Protein AF-0000000078824709 (afdb_homodimer)

Secondary structure (DSSP, 8-state):
--EEEEEEEEEEEEEEEEEE-TTSPEEEEEEEEEEE-TT--HHHHHHHHHHHHHHHTS-EEEEEEEEEEEEEE-/--EEEEEEEEEEEEEEEEEE-TTSPEEEEEEEEEEE-TT--HHHHHHHHHHHHHHHTS-EEEEEEEEEEEEEE-

Radius of gyration: 18.9 Å; Cα contacts (8 Å, |Δi|>4): 305; chains: 2; bounding box: 30×56×51 Å

Foldseek 3Di:
DDKDKDWDWKKKKWKWFDAADPVRHTDIDIDMGIRPDPPDDPVNQVVVVVVVCVVVVTDTDDMDMDIDIDIDDD/DDKDKDWDWKKKKWKWFDAADPVRHTDIDIDMGIRDDPPDDPVNQVVVVVVVCVVVVTDTDDMDMDIDIDIDDD

Structure (mmCIF, N/CA/C/O backbone):
data_AF-0000000078824709-model_v1
#
loop_
_entity.id
_entity.type
_entity.pdbx_description
1 polymer 'DUF1659 domain-containing protein'
#
loop_
_atom_site.group_PDB
_atom_site.id
_atom_site.type_symbol
_atom_site.label_atom_id
_atom_site.label_alt_id
_atom_site.label_comp_id
_atom_site.label_asym_id
_atom_site.label_entity_id
_atom_site.label_seq_id
_atom_site.pdbx_PDB_ins_code
_atom_site.Cartn_x
_atom_site.Cartn_y
_atom_site.Cartn_z
_atom_site.occupancy
_atom_site.B_iso_or_equiv
_atom_site.auth_seq_id
_atom_site.auth_comp_id
_atom_site.auth_asym_id
_atom_site.auth_atom_id
_atom_site.pdbx_PDB_model_num
ATOM 1 N N . MET A 1 1 ? -8.266 25.5 -2.926 1 68.31 1 MET A N 1
ATOM 2 C CA . MET A 1 1 ? -7.469 25 -4.039 1 68.31 1 MET A CA 1
ATOM 3 C C . MET A 1 1 ? -7.668 23.5 -4.207 1 68.31 1 MET A C 1
ATOM 5 O O . MET A 1 1 ? -8.188 22.828 -3.307 1 68.31 1 MET A O 1
ATOM 9 N N . ALA A 1 2 ? -7.379 22.969 -5.492 1 88.12 2 ALA A N 1
ATOM 10 C CA . ALA A 1 2 ? -7.727 21.578 -5.797 1 88.12 2 ALA A CA 1
ATOM 11 C C . ALA A 1 2 ? -6.707 20.609 -5.203 1 88.12 2 ALA A C 1
ATOM 13 O O . ALA A 1 2 ? -5.516 20.922 -5.145 1 88.12 2 ALA A O 1
ATOM 14 N N . ALA A 1 3 ? -7.223 19.641 -4.594 1 93.88 3 ALA A N 1
ATOM 15 C CA . ALA A 1 3 ? -6.344 18.625 -4.027 1 93.88 3 ALA A CA 1
ATOM 16 C C . ALA A 1 3 ? -5.68 17.797 -5.125 1 93.88 3 ALA A C 1
ATOM 18 O O . ALA A 1 3 ? -6.301 17.5 -6.152 1 93.88 3 ALA A O 1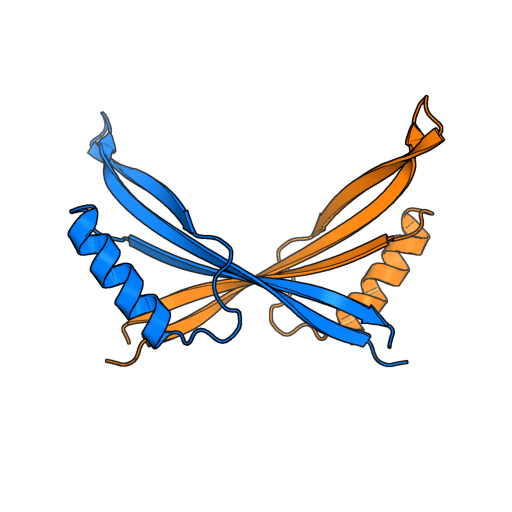
ATOM 19 N N . ASN A 1 4 ? -4.34 17.547 -4.961 1 94.06 4 ASN A N 1
ATOM 20 C CA . ASN A 1 4 ? -3.584 16.719 -5.891 1 94.06 4 ASN A CA 1
ATOM 21 C C . ASN A 1 4 ? -2.842 15.602 -5.164 1 94.06 4 ASN A C 1
ATOM 23 O O . ASN A 1 4 ? -2.492 15.742 -3.99 1 94.06 4 ASN A O 1
ATOM 27 N N . ALA A 1 5 ? -2.762 14.57 -5.93 1 94.56 5 ALA A N 1
ATOM 28 C CA . ALA A 1 5 ? -1.961 13.461 -5.426 1 94.56 5 ALA A CA 1
ATOM 29 C C . ALA A 1 5 ? -0.621 13.375 -6.152 1 94.56 5 ALA A C 1
ATOM 31 O O . ALA A 1 5 ? -0.558 13.531 -7.371 1 94.56 5 ALA A O 1
ATOM 32 N N . SER A 1 6 ? 0.445 13.156 -5.34 1 95.38 6 SER A N 1
ATOM 33 C CA . SER A 1 6 ? 1.775 12.945 -5.898 1 95.38 6 SER A CA 1
ATOM 34 C C . SER A 1 6 ? 2.326 11.578 -5.496 1 95.38 6 SER A C 1
ATOM 36 O O . SER A 1 6 ? 2.352 11.234 -4.312 1 95.38 6 SER A O 1
ATOM 38 N N . LEU A 1 7 ? 2.703 10.836 -6.57 1 93.62 7 LEU A N 1
ATOM 39 C CA . LEU A 1 7 ? 3.238 9.5 -6.297 1 93.62 7 LEU A CA 1
ATOM 40 C C . LEU A 1 7 ? 4.48 9.586 -5.414 1 93.62 7 LEU A C 1
ATOM 42 O O . LEU A 1 7 ? 5.379 10.391 -5.676 1 93.62 7 LEU A O 1
ATOM 46 N N . LEU A 1 8 ? 4.41 8.805 -4.359 1 93.5 8 LEU A N 1
ATOM 47 C CA . LEU A 1 8 ? 5.508 8.781 -3.398 1 93.5 8 LEU A CA 1
ATOM 48 C C . LEU A 1 8 ? 6.406 7.566 -3.625 1 93.5 8 LEU A C 1
ATOM 50 O O . LEU A 1 8 ? 7.621 7.707 -3.773 1 93.5 8 LEU A O 1
ATOM 54 N N . GLU A 1 9 ? 5.855 6.398 -3.588 1 95.94 9 GLU A N 1
ATOM 55 C CA . GLU A 1 9 ? 6.633 5.176 -3.76 1 95.94 9 GLU A CA 1
ATOM 56 C C . GLU A 1 9 ? 5.77 4.047 -4.312 1 95.94 9 GLU A C 1
ATOM 58 O O . GLU A 1 9 ? 4.539 4.098 -4.223 1 95.94 9 GLU A O 1
ATOM 63 N N . THR A 1 10 ? 6.445 3.102 -4.941 1 96.94 10 THR A N 1
ATOM 64 C CA . THR A 1 10 ? 5.855 1.866 -5.445 1 96.94 10 THR A CA 1
ATOM 65 C C . THR A 1 10 ? 6.59 0.65 -4.887 1 96.94 10 THR A C 1
ATOM 67 O O . THR A 1 10 ? 7.816 0.653 -4.785 1 96.94 10 THR A O 1
ATOM 70 N N . SER A 1 11 ? 5.848 -0.317 -4.457 1 98.12 11 SER A N 1
ATOM 71 C CA . SER A 1 11 ? 6.414 -1.604 -4.066 1 98.12 11 SER A CA 1
ATOM 72 C C . SER A 1 11 ? 5.676 -2.76 -4.734 1 98.12 11 SER A C 1
ATOM 74 O O . SER A 1 11 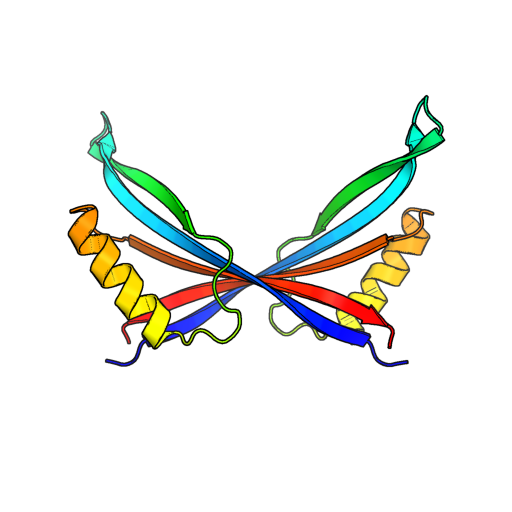? 4.559 -2.586 -5.223 1 98.12 11 SER A O 1
ATOM 76 N N . ILE A 1 12 ? 6.395 -3.953 -4.812 1 97.75 12 ILE A N 1
ATOM 77 C CA . ILE A 1 12 ? 5.812 -5.18 -5.348 1 97.75 12 ILE A CA 1
ATOM 78 C C . ILE A 1 12 ? 5.785 -6.254 -4.262 1 97.75 12 ILE A C 1
ATOM 80 O O . ILE A 1 12 ? 6.777 -6.461 -3.561 1 97.75 12 ILE A O 1
ATOM 84 N N . VAL A 1 13 ? 4.625 -6.844 -4.105 1 98.19 13 VAL A N 1
ATOM 85 C CA . VAL A 1 13 ? 4.492 -7.969 -3.188 1 98.19 13 VAL A CA 1
ATOM 86 C C . VAL A 1 13 ? 4.262 -9.258 -3.98 1 98.19 13 VAL A C 1
ATOM 88 O O . VAL A 1 13 ? 3.279 -9.375 -4.715 1 98.19 13 VAL A O 1
ATOM 91 N N . LEU A 1 14 ? 5.18 -10.227 -3.781 1 97.88 14 LEU A N 1
ATOM 92 C CA . LEU A 1 14 ? 5.07 -11.531 -4.418 1 97.88 14 LEU A CA 1
ATOM 93 C C . LEU A 1 14 ? 4.574 -12.578 -3.428 1 97.88 14 LEU A C 1
ATOM 95 O O . LEU A 1 14 ? 5.086 -12.672 -2.311 1 97.88 14 LEU A O 1
ATOM 99 N N . SER A 1 15 ? 3.615 -13.25 -3.803 1 98.25 15 SER A N 1
ATOM 100 C CA . SER A 1 15 ? 3.176 -14.43 -3.064 1 98.25 15 SER A CA 1
ATOM 101 C C . SER A 1 15 ? 3.504 -15.711 -3.822 1 98.25 15 SER A C 1
ATOM 103 O O . SER A 1 15 ? 3.176 -15.844 -5.004 1 98.25 15 SER A O 1
ATOM 105 N N . TYR A 1 16 ? 4.172 -16.625 -3.068 1 97.25 16 TYR A N 1
ATOM 106 C CA . TYR A 1 16 ? 4.559 -17.875 -3.734 1 97.25 16 TYR A CA 1
ATOM 107 C C . TYR A 1 16 ? 4.391 -19.062 -2.801 1 97.25 16 TYR A C 1
ATOM 109 O O . TYR A 1 16 ? 4.41 -18.906 -1.577 1 97.25 16 TYR A O 1
ATOM 117 N N . LYS A 1 17 ? 4.211 -20.219 -3.426 1 95.69 17 LYS A N 1
ATOM 118 C CA . LYS A 1 17 ? 4.059 -21.484 -2.689 1 95.69 17 LYS A CA 1
ATOM 119 C C . LYS A 1 17 ? 5.41 -22 -2.215 1 95.69 17 LYS A C 1
ATOM 121 O O . LYS A 1 17 ? 6.34 -22.156 -3.014 1 95.69 17 LYS A O 1
ATOM 126 N N . ASP A 1 18 ? 5.379 -22.125 -0.845 1 96 18 ASP A N 1
ATOM 127 C CA . ASP A 1 18 ? 6.598 -22.656 -0.246 1 96 18 ASP A CA 1
ATOM 128 C C . ASP A 1 18 ? 6.332 -23.984 0.455 1 96 18 ASP A C 1
ATOM 130 O O . ASP A 1 18 ? 6.562 -24.109 1.658 1 96 18 ASP A O 1
ATOM 134 N N . GLY A 1 19 ? 5.805 -25.031 -0.317 1 94.44 19 GLY A N 1
ATOM 135 C CA . GLY A 1 19 ? 5.57 -26.375 0.166 1 94.44 19 GLY A CA 1
ATOM 136 C C . GLY A 1 19 ? 4.176 -26.578 0.725 1 94.44 19 GLY A C 1
ATOM 137 O O . GLY A 1 19 ? 3.234 -25.891 0.325 1 94.44 19 GLY A O 1
ATOM 138 N N . LEU A 1 20 ? 3.98 -27.734 1.433 1 94.88 20 LEU A N 1
ATOM 139 C CA . LEU A 1 20 ? 2.717 -28.125 2.057 1 94.88 20 LEU A CA 1
ATOM 140 C C . LEU A 1 20 ? 2.859 -28.188 3.572 1 94.88 20 LEU A C 1
ATOM 142 O O . LEU A 1 20 ? 3.928 -28.547 4.082 1 94.88 20 LEU A O 1
ATOM 146 N N . ASP A 1 21 ? 1.777 -27.797 4.211 1 94.88 21 ASP A N 1
ATOM 147 C CA . ASP A 1 21 ? 1.815 -27.969 5.66 1 94.88 21 ASP A CA 1
ATOM 148 C C . ASP A 1 21 ? 1.444 -29.391 6.062 1 94.88 21 ASP A C 1
ATOM 150 O O . ASP A 1 21 ? 1.366 -30.281 5.211 1 94.88 21 ASP A O 1
ATOM 154 N N . SER A 1 22 ? 1.337 -29.625 7.355 1 96.06 22 SER A N 1
ATOM 155 C CA . SER A 1 22 ? 1.104 -30.953 7.883 1 96.06 22 SER A CA 1
ATOM 156 C C . SER A 1 22 ? -0.234 -31.516 7.41 1 96.06 22 SER A C 1
ATOM 158 O O . SER A 1 22 ? -0.438 -32.719 7.398 1 96.06 22 SER A O 1
ATOM 160 N N . GLU A 1 23 ? -1.139 -30.625 7.047 1 96.94 23 GLU A N 1
ATOM 161 C CA . GLU A 1 23 ? -2.469 -31.047 6.602 1 96.94 23 GLU A CA 1
ATOM 162 C C . GLU A 1 23 ? -2.537 -31.125 5.078 1 96.94 23 GLU A C 1
ATOM 164 O O . GLU A 1 23 ? -3.605 -31.375 4.516 1 96.94 23 GLU A O 1
ATOM 169 N N . GLY A 1 24 ? -1.472 -30.859 4.406 1 95.06 24 GLY A N 1
ATOM 170 C CA . GLY A 1 24 ? -1.437 -30.938 2.955 1 95.06 24 GLY A CA 1
ATOM 171 C C . GLY A 1 24 ? -1.877 -29.656 2.283 1 95.06 24 GLY A C 1
ATOM 172 O O . GLY A 1 24 ? -2.199 -29.641 1.094 1 95.06 24 GLY A O 1
ATOM 173 N N . LYS A 1 25 ? -1.886 -28.672 3.135 1 95.44 25 LYS A N 1
ATOM 174 C CA . LYS A 1 25 ? -2.283 -27.391 2.572 1 95.44 25 LYS A CA 1
ATOM 175 C C . LYS A 1 25 ? -1.063 -26.578 2.146 1 95.44 25 LYS A C 1
ATOM 177 O O . LYS A 1 25 ? 0.013 -26.703 2.732 1 95.44 25 LYS A O 1
ATOM 182 N N . ASP A 1 26 ? -1.223 -25.734 1.173 1 95.62 26 ASP A N 1
ATOM 183 C CA . ASP A 1 26 ? -0.129 -24.922 0.644 1 95.62 26 ASP A CA 1
ATOM 184 C C . ASP A 1 26 ? 0.347 -23.906 1.676 1 95.62 26 ASP A C 1
ATOM 186 O O . ASP A 1 26 ? -0.467 -23.25 2.326 1 95.62 26 ASP A O 1
ATOM 190 N N . ILE A 1 27 ? 1.648 -23.891 1.812 1 96.56 27 ILE A N 1
ATOM 191 C CA . ILE A 1 27 ? 2.264 -22.797 2.57 1 96.56 27 ILE A CA 1
ATOM 192 C C . ILE A 1 27 ? 2.605 -21.641 1.632 1 96.56 27 ILE A C 1
ATOM 194 O O . ILE A 1 27 ? 3.375 -21.812 0.683 1 96.56 27 ILE A O 1
ATOM 198 N N . ILE A 1 28 ? 1.979 -20.516 1.91 1 97.19 28 ILE A N 1
ATOM 199 C CA . ILE A 1 28 ? 2.23 -19.344 1.087 1 97.19 28 ILE A CA 1
ATOM 200 C C . ILE A 1 28 ? 3.186 -18.391 1.813 1 97.19 28 ILE A C 1
ATOM 202 O O . ILE A 1 28 ? 2.967 -18.062 2.979 1 97.19 28 ILE A O 1
ATOM 206 N N . LYS A 1 29 ? 4.289 -18.016 1.092 1 96.94 29 LYS A N 1
ATOM 207 C CA . LYS A 1 29 ? 5.215 -17 1.58 1 96.94 29 LYS A CA 1
ATOM 208 C C . LYS A 1 29 ? 5.102 -15.719 0.766 1 96.94 29 LYS A C 1
ATOM 210 O O . LYS A 1 29 ? 4.766 -15.758 -0.419 1 96.94 29 LYS A O 1
ATOM 215 N N . ARG A 1 30 ? 5.395 -14.633 1.418 1 97.88 30 ARG A N 1
ATOM 216 C CA . ARG A 1 30 ? 5.301 -13.328 0.77 1 97.88 30 ARG A CA 1
ATOM 217 C C . ARG A 1 30 ? 6.621 -12.57 0.87 1 97.88 30 ARG A C 1
ATOM 219 O O . ARG A 1 30 ? 7.273 -12.586 1.916 1 97.88 30 ARG A O 1
ATOM 226 N N . GLN A 1 31 ? 7.051 -12 -0.225 1 96.44 31 GLN A N 1
ATOM 227 C CA . GLN A 1 31 ? 8.219 -11.133 -0.28 1 96.44 31 GLN A CA 1
ATOM 228 C C . GLN A 1 31 ? 7.863 -9.766 -0.862 1 96.44 31 GLN A C 1
ATOM 230 O O . GLN A 1 31 ? 7.164 -9.68 -1.873 1 96.44 31 GLN A O 1
ATOM 235 N N . THR A 1 32 ? 8.398 -8.789 -0.215 1 97.5 32 THR A N 1
ATOM 236 C CA . THR A 1 32 ? 8.156 -7.422 -0.667 1 97.5 32 THR A CA 1
ATOM 237 C C . THR A 1 32 ? 9.422 -6.809 -1.255 1 97.5 32 THR A C 1
ATOM 239 O O . THR A 1 32 ? 10.5 -6.902 -0.656 1 97.5 32 THR A O 1
ATOM 242 N N . PHE A 1 33 ? 9.305 -6.234 -2.377 1 95.81 33 PHE A N 1
ATOM 243 C CA . PHE A 1 33 ? 10.336 -5.434 -3.033 1 95.81 33 PHE A CA 1
ATOM 244 C C . PHE A 1 33 ? 9.945 -3.959 -3.043 1 95.81 33 PHE A C 1
ATOM 246 O O . PHE A 1 33 ? 9.016 -3.559 -3.746 1 95.81 33 PHE A O 1
ATOM 253 N N . SER A 1 34 ? 10.656 -3.182 -2.402 1 96.5 34 SER A N 1
ATOM 254 C CA . SER A 1 34 ? 10.336 -1.766 -2.252 1 96.5 34 SER A CA 1
ATOM 255 C C . SER A 1 34 ? 11.172 -0.909 -3.203 1 96.5 34 SER A C 1
ATOM 257 O O . SER A 1 34 ? 11.953 -1.435 -3.998 1 96.5 34 SER A O 1
ATOM 259 N N . ASN A 1 35 ? 10.852 0.383 -3.266 1 94.25 35 ASN A N 1
ATOM 260 C CA . ASN A 1 35 ? 11.602 1.389 -4.016 1 94.25 35 ASN A CA 1
ATOM 261 C C . ASN A 1 35 ? 11.625 1.072 -5.508 1 94.25 35 ASN A C 1
ATOM 263 O O . ASN A 1 35 ? 12.641 1.27 -6.172 1 94.25 35 ASN A O 1
ATOM 267 N N . ILE A 1 36 ? 10.539 0.541 -5.93 1 95.19 36 ILE A N 1
ATOM 268 C CA . ILE A 1 36 ? 10.336 0.361 -7.363 1 95.19 36 ILE A CA 1
ATOM 269 C C . ILE A 1 36 ? 10.008 1.705 -8.008 1 95.19 36 ILE A C 1
ATOM 271 O O . ILE A 1 36 ? 9.312 2.531 -7.422 1 95.19 36 ILE A O 1
ATOM 275 N N . LYS A 1 37 ? 10.625 1.896 -9.25 1 93.56 37 LYS A N 1
ATOM 276 C CA . LYS A 1 37 ? 10.289 3.119 -9.977 1 93.56 37 LYS A CA 1
ATOM 277 C C . LYS A 1 37 ? 8.773 3.268 -10.125 1 93.56 37 LYS A C 1
ATOM 279 O O . LYS A 1 37 ? 8.094 2.336 -10.555 1 93.56 37 LYS A O 1
ATOM 284 N N . VAL A 1 38 ? 8.242 4.406 -9.859 1 93.06 38 VAL A N 1
ATOM 285 C CA . VAL A 1 38 ? 6.805 4.652 -9.867 1 93.06 38 VAL A CA 1
ATOM 286 C C . VAL A 1 38 ? 6.281 4.578 -11.305 1 93.06 38 VAL A C 1
ATOM 288 O O . VAL A 1 38 ? 5.082 4.402 -11.523 1 93.06 38 VAL A O 1
ATOM 291 N N . THR A 1 39 ? 7.125 4.645 -12.383 1 93.69 39 THR A N 1
ATOM 292 C CA . THR A 1 39 ? 6.727 4.641 -13.789 1 93.69 39 THR A CA 1
ATOM 293 C C . THR A 1 39 ? 6.84 3.236 -14.375 1 93.69 39 THR A C 1
ATOM 295 O O . THR A 1 39 ? 6.605 3.035 -15.57 1 93.69 39 THR A O 1
ATOM 298 N N . ALA A 1 40 ? 7.234 2.301 -13.547 1 95.06 40 ALA A N 1
ATOM 299 C CA . ALA A 1 40 ? 7.371 0.937 -14.047 1 95.06 40 ALA A CA 1
ATOM 300 C C . ALA A 1 40 ? 6.062 0.443 -14.664 1 95.06 40 ALA A C 1
ATOM 302 O O . ALA A 1 40 ? 5 0.566 -14.047 1 95.06 40 ALA A O 1
ATOM 303 N N . SER A 1 41 ? 6.145 -0.155 -15.844 1 95.25 41 SER A N 1
ATOM 304 C CA . SER A 1 41 ? 4.957 -0.699 -16.484 1 95.25 41 SER A CA 1
ATOM 305 C C . SER A 1 41 ? 4.594 -2.066 -15.922 1 95.25 41 SER A C 1
ATOM 307 O O . SER A 1 41 ? 5.438 -2.74 -15.32 1 95.25 41 SER A O 1
ATOM 309 N N . SER A 1 42 ? 3.359 -2.465 -16.172 1 96.31 42 SER A N 1
ATOM 310 C CA . SER A 1 42 ? 2.926 -3.801 -15.773 1 96.31 42 SER A CA 1
ATOM 311 C C . SER A 1 42 ? 3.766 -4.879 -16.453 1 96.31 42 SER A C 1
ATOM 313 O O . SER A 1 42 ? 4.07 -5.906 -15.836 1 96.31 42 SER A O 1
ATOM 315 N N . GLN A 1 43 ? 4.113 -4.629 -17.688 1 96.69 43 GLN A N 1
ATOM 316 C CA . GLN A 1 43 ? 4.922 -5.602 -18.422 1 96.69 43 GLN A CA 1
ATOM 317 C C . GLN A 1 43 ? 6.309 -5.742 -17.797 1 96.69 43 GLN A C 1
ATOM 319 O O . GLN A 1 43 ? 6.812 -6.855 -17.641 1 96.69 43 GLN A O 1
ATOM 324 N N . ASP A 1 44 ? 6.891 -4.574 -17.422 1 96 44 ASP A N 1
ATOM 325 C CA . ASP A 1 44 ? 8.195 -4.605 -16.766 1 96 44 ASP A CA 1
ATOM 326 C C . ASP A 1 44 ? 8.133 -5.41 -15.477 1 96 44 ASP A C 1
ATOM 328 O O . ASP A 1 44 ? 9.008 -6.242 -15.219 1 96 44 ASP A O 1
ATOM 332 N N . ILE A 1 45 ? 7.125 -5.238 -14.742 1 96.94 45 ILE A N 1
ATOM 333 C CA . ILE A 1 45 ? 6.949 -5.906 -13.461 1 96.94 45 ILE A CA 1
ATOM 334 C C . ILE A 1 45 ? 6.781 -7.406 -13.672 1 96.94 45 ILE A C 1
ATOM 336 O O . ILE A 1 45 ? 7.43 -8.211 -13.008 1 96.94 45 ILE A O 1
ATOM 340 N N . TYR A 1 46 ? 6.027 -7.711 -14.57 1 96.44 46 TYR A N 1
ATOM 341 C CA . TYR A 1 46 ? 5.785 -9.117 -14.859 1 96.44 46 TYR A CA 1
ATOM 342 C C . TYR A 1 46 ? 7.066 -9.82 -15.289 1 96.44 46 TYR A C 1
ATOM 344 O O . TYR A 1 46 ? 7.367 -10.922 -14.828 1 96.44 46 TYR A O 1
ATOM 352 N N . ASP A 1 47 ? 7.777 -9.172 -16.156 1 96.06 47 ASP A N 1
ATOM 353 C CA . ASP A 1 47 ? 9.016 -9.75 -16.656 1 96.06 47 ASP A CA 1
ATOM 354 C C . ASP A 1 47 ? 10.023 -9.977 -15.531 1 96.06 47 ASP A C 1
ATOM 356 O O . ASP A 1 47 ? 10.641 -11.039 -15.445 1 96.06 47 ASP A O 1
ATOM 360 N N . VAL A 1 48 ? 10.156 -9.062 -14.664 1 96.19 48 VAL A N 1
ATOM 361 C CA . VAL A 1 48 ? 11.109 -9.156 -13.562 1 96.19 48 VAL A CA 1
ATOM 362 C C . VAL A 1 48 ? 10.664 -10.25 -12.594 1 96.19 48 VAL A C 1
ATOM 364 O O . VAL A 1 48 ? 11.492 -11.031 -12.117 1 96.19 48 VAL A O 1
ATOM 367 N N . THR A 1 49 ? 9.344 -10.305 -12.32 1 96.56 49 THR A N 1
ATOM 368 C CA . THR A 1 49 ? 8.859 -11.312 -11.375 1 96.56 49 THR A CA 1
ATOM 369 C C . THR A 1 49 ? 9 -12.711 -11.969 1 96.56 49 THR A C 1
ATOM 371 O O . THR A 1 49 ? 9.203 -13.68 -11.234 1 96.56 49 THR A O 1
ATOM 374 N N . GLY A 1 50 ? 8.977 -12.789 -13.273 1 95.38 50 GLY A N 1
ATOM 375 C CA . GLY A 1 50 ? 9.273 -14.055 -13.922 1 95.38 50 GLY A CA 1
ATOM 376 C C . GLY A 1 50 ? 10.688 -14.531 -13.672 1 95.38 50 GLY A C 1
ATOM 377 O O . GLY A 1 50 ? 10.914 -15.719 -13.414 1 95.38 50 GLY A O 1
ATOM 378 N N . GLU A 1 51 ? 11.656 -13.555 -13.797 1 96.06 51 GLU A N 1
ATOM 379 C CA . GLU A 1 51 ? 13.047 -13.891 -13.492 1 96.06 51 GLU A CA 1
ATO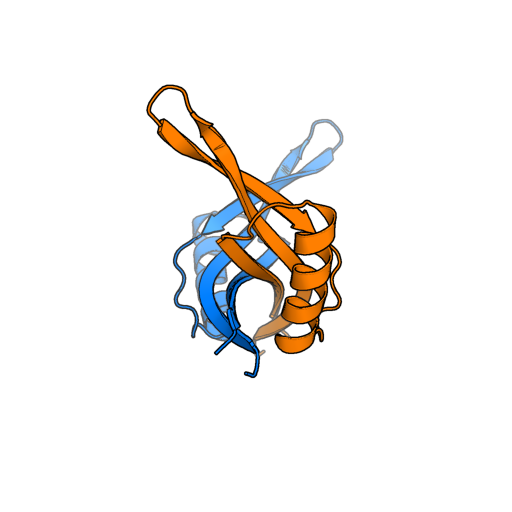M 380 C C . GLU A 1 51 ? 13.211 -14.297 -12.031 1 96.06 51 GLU A C 1
ATOM 382 O O . GLU A 1 51 ? 13.961 -15.219 -11.719 1 96.06 51 GLU A O 1
ATOM 387 N N . ILE A 1 52 ? 12.469 -13.656 -11.156 1 96.06 52 ILE A N 1
ATOM 388 C CA . ILE A 1 52 ? 12.508 -13.977 -9.734 1 96.06 52 ILE A CA 1
ATOM 389 C C . ILE A 1 52 ? 11.969 -15.383 -9.508 1 96.06 52 ILE A C 1
ATOM 391 O O . ILE A 1 52 ? 12.508 -16.141 -8.703 1 96.06 52 ILE A O 1
ATOM 395 N N . GLU A 1 53 ? 10.938 -15.656 -10.195 1 95.38 53 GLU A N 1
ATOM 396 C CA . GLU A 1 53 ? 10.359 -17 -10.109 1 95.38 53 GLU A CA 1
ATOM 397 C C . GLU A 1 53 ? 11.406 -18.062 -10.406 1 95.38 53 GLU A C 1
ATOM 399 O O . GLU A 1 53 ? 11.5 -19.062 -9.688 1 95.38 53 GLU A O 1
ATOM 404 N N . ILE A 1 54 ? 12.125 -17.891 -11.438 1 96.25 54 ILE A N 1
ATOM 405 C CA . ILE A 1 54 ? 13.172 -18.812 -11.844 1 96.25 54 ILE A CA 1
ATOM 406 C C . ILE A 1 54 ? 14.227 -18.922 -10.742 1 96.25 54 ILE A C 1
ATOM 408 O O . ILE A 1 54 ? 14.633 -20.031 -10.375 1 96.25 54 ILE A O 1
ATOM 412 N N . LEU A 1 55 ? 14.586 -17.797 -10.148 1 95.31 55 LEU A N 1
ATOM 413 C CA . LEU A 1 55 ? 15.609 -17.766 -9.109 1 95.31 55 LEU A CA 1
ATOM 414 C C . LEU A 1 55 ? 15.125 -18.469 -7.848 1 95.31 55 LEU A C 1
ATOM 416 O O . LEU A 1 55 ? 15.891 -19.172 -7.191 1 95.31 55 LEU A O 1
ATOM 420 N N . LEU A 1 56 ? 13.906 -18.281 -7.469 1 94.25 56 LEU A N 1
ATOM 421 C CA . LEU A 1 56 ? 13.336 -18.859 -6.258 1 94.25 56 LEU A CA 1
ATOM 422 C C . LEU A 1 56 ? 13.078 -20.344 -6.441 1 94.25 56 LEU A C 1
ATOM 424 O O . LEU A 1 56 ? 13.078 -21.109 -5.469 1 94.25 56 LEU A O 1
ATOM 428 N N . GLY A 1 57 ? 12.852 -20.734 -7.746 1 95.81 57 GLY A N 1
ATOM 429 C CA . GLY A 1 57 ? 12.453 -22.094 -8.016 1 95.81 57 GLY A CA 1
ATOM 430 C C . GLY A 1 57 ? 11.078 -22.438 -7.477 1 95.81 57 GLY A C 1
ATOM 431 O O . GLY A 1 57 ? 10.828 -23.578 -7.059 1 95.81 57 GLY A O 1
ATOM 432 N N . LYS A 1 58 ? 10.312 -21.5 -7.254 1 94.56 58 LYS A N 1
ATOM 433 C CA . LYS A 1 58 ? 8.953 -21.641 -6.723 1 94.56 58 LYS A CA 1
ATOM 434 C C . LYS A 1 58 ? 7.938 -20.953 -7.621 1 94.56 58 LYS A C 1
ATOM 436 O O . LYS A 1 58 ? 8.242 -19.922 -8.242 1 94.56 58 LYS A O 1
ATOM 441 N N . ALA A 1 59 ? 6.707 -21.484 -7.586 1 93.06 59 ALA A N 1
ATOM 442 C CA . ALA A 1 59 ? 5.645 -20.875 -8.391 1 93.06 59 ALA A CA 1
ATOM 443 C C . ALA A 1 59 ? 5.098 -19.625 -7.719 1 93.06 59 ALA A C 1
ATOM 445 O O . ALA A 1 59 ? 4.707 -19.656 -6.551 1 93.06 59 ALA A O 1
ATOM 446 N N . ILE A 1 60 ? 5.145 -18.594 -8.492 1 95.44 60 ILE A N 1
ATOM 447 C CA . ILE A 1 60 ? 4.523 -17.359 -8 1 95.44 60 ILE A CA 1
ATOM 448 C C . ILE A 1 60 ? 3.006 -17.453 -8.148 1 95.44 60 ILE A C 1
ATOM 450 O O . ILE A 1 60 ? 2.498 -17.766 -9.234 1 95.44 60 ILE A O 1
ATOM 454 N N . GLU A 1 61 ? 2.348 -17.25 -7.043 1 95.81 61 GLU A N 1
ATOM 455 C CA . GLU A 1 61 ? 0.892 -17.344 -7.012 1 95.81 61 GLU A CA 1
ATOM 456 C C . GLU A 1 61 ? 0.234 -16 -7.293 1 95.81 61 GLU A C 1
ATOM 458 O O . GLU A 1 61 ? -0.875 -15.945 -7.828 1 95.81 61 GLU A O 1
ATOM 463 N N . GLU A 1 62 ? 0.885 -14.977 -6.891 1 97.44 62 GLU A N 1
ATOM 464 C CA . GLU A 1 62 ? 0.274 -13.656 -7.012 1 97.44 62 GLU A CA 1
ATOM 465 C C . GLU A 1 62 ? 1.333 -12.562 -7.047 1 97.44 62 GLU A C 1
ATOM 467 O O . GLU A 1 62 ? 2.322 -12.625 -6.312 1 97.44 62 GLU A O 1
ATOM 472 N N . ILE A 1 63 ? 1.124 -11.602 -7.914 1 98.12 63 ILE A N 1
ATOM 473 C CA . ILE A 1 63 ? 1.907 -10.375 -7.973 1 98.12 63 ILE A CA 1
ATOM 474 C C . ILE A 1 63 ? 1.019 -9.18 -7.637 1 98.12 63 ILE A C 1
ATOM 476 O O . ILE A 1 63 ? 0.05 -8.898 -8.344 1 98.12 63 ILE A O 1
ATOM 480 N N . VAL A 1 64 ? 1.335 -8.391 -6.531 1 98.12 64 VAL A N 1
ATOM 481 C CA . VAL A 1 64 ? 0.576 -7.207 -6.125 1 98.12 64 VAL A CA 1
ATOM 482 C C . VAL A 1 64 ? 1.47 -5.973 -6.184 1 98.12 64 VAL A C 1
ATOM 484 O O . VAL A 1 64 ? 2.564 -5.961 -5.617 1 98.12 64 VAL A O 1
ATOM 487 N N . ARG A 1 65 ? 1.084 -5.016 -6.965 1 97.75 65 ARG A N 1
ATOM 488 C CA . ARG A 1 65 ? 1.702 -3.695 -6.98 1 97.75 65 ARG A CA 1
ATOM 489 C C . ARG A 1 65 ? 1.056 -2.773 -5.953 1 97.75 65 ARG A C 1
ATOM 491 O O . ARG A 1 65 ? -0.172 -2.693 -5.871 1 97.75 65 ARG A O 1
ATOM 498 N N . LYS A 1 66 ? 1.87 -2.145 -5.141 1 97.94 66 LYS A N 1
ATOM 499 C CA . LYS A 1 66 ? 1.416 -1.172 -4.148 1 97.94 66 LYS A CA 1
ATOM 500 C C . LYS A 1 66 ? 1.958 0.221 -4.457 1 97.94 66 LYS A C 1
ATOM 502 O O . LYS A 1 66 ? 3.172 0.435 -4.457 1 97.94 66 LYS A O 1
ATOM 507 N N . ASP A 1 67 ? 1.071 1.111 -4.738 1 97.75 67 ASP A N 1
ATOM 508 C CA . ASP A 1 67 ? 1.438 2.506 -4.965 1 97.75 67 ASP A CA 1
ATOM 509 C C . ASP A 1 67 ? 1.008 3.383 -3.791 1 97.75 67 ASP A C 1
ATOM 511 O O . ASP A 1 67 ? -0.13 3.291 -3.324 1 97.75 67 ASP A O 1
ATOM 515 N N . GLU A 1 68 ? 1.907 4.184 -3.334 1 97.5 68 GLU A N 1
ATOM 516 C CA . GLU A 1 68 ? 1.608 5.18 -2.309 1 97.5 68 GLU A CA 1
ATOM 517 C C . GLU A 1 68 ? 1.698 6.594 -2.871 1 97.5 68 GLU A C 1
ATOM 519 O O . GLU A 1 68 ? 2.668 6.938 -3.551 1 97.5 68 GLU A O 1
ATOM 524 N N . SER A 1 69 ? 0.708 7.41 -2.613 1 97.62 69 SER A N 1
ATOM 525 C CA . SER A 1 69 ? 0.663 8.812 -3.018 1 97.62 69 SER A CA 1
ATOM 526 C C . SER A 1 69 ? 0.324 9.719 -1.84 1 97.62 69 SER A C 1
ATOM 528 O O . SER A 1 69 ? -0.48 9.352 -0.979 1 97.62 69 SER A O 1
ATOM 530 N N . VAL A 1 70 ? 0.988 10.891 -1.803 1 97.56 70 VAL A N 1
ATOM 531 C CA . VAL A 1 70 ? 0.644 11.898 -0.806 1 97.56 70 VAL A CA 1
ATOM 532 C C . VAL A 1 70 ? -0.413 12.844 -1.371 1 97.56 70 VAL A C 1
ATOM 534 O O . VAL A 1 70 ? -0.286 13.328 -2.5 1 97.56 70 VAL A O 1
ATOM 537 N N . VAL A 1 71 ? -1.45 13.094 -0.609 1 97.25 71 VAL A N 1
ATOM 538 C CA . VAL A 1 71 ? -2.527 13.992 -1.009 1 97.25 71 VAL A CA 1
ATOM 539 C C . VAL A 1 71 ? -2.373 15.336 -0.297 1 97.25 71 VAL A C 1
ATOM 541 O O . VAL A 1 71 ? -2.297 15.383 0.933 1 97.25 71 VAL A O 1
ATOM 544 N N . THR A 1 72 ? -2.27 16.312 -1.084 1 94.56 72 THR A N 1
ATOM 545 C CA . THR A 1 72 ? -2.088 17.656 -0.534 1 94.56 72 THR A CA 1
ATOM 546 C C . THR A 1 72 ? -3.01 18.656 -1.227 1 94.56 72 THR A C 1
ATOM 548 O O . THR A 1 72 ? -3.5 18.391 -2.326 1 94.56 72 THR A O 1
ATOM 551 N N . ASN A 1 73 ? -3.445 19.703 -0.387 1 86.56 73 ASN A N 1
ATOM 552 C CA . ASN A 1 73 ? -4.148 20.828 -1.001 1 86.56 73 ASN A CA 1
ATOM 553 C C . ASN A 1 73 ? -3.182 21.797 -1.662 1 86.56 73 ASN A C 1
ATOM 555 O O . ASN A 1 73 ? -2.199 22.219 -1.048 1 86.56 73 ASN A O 1
ATOM 559 N N . GLY A 1 74 ? -3.275 21.812 -3.088 1 68.94 74 GLY A N 1
ATOM 560 C CA . GLY A 1 74 ? -2.527 22.844 -3.789 1 68.94 74 GLY A CA 1
ATOM 561 C C . GLY A 1 74 ? -3.289 24.141 -3.916 1 68.94 74 GLY A C 1
ATOM 562 O O . GLY A 1 74 ? -4.5 24.188 -3.689 1 68.94 74 GLY A O 1
ATOM 563 N N . MET B 1 1 ? 1.482 -12.82 -23.953 1 69 1 MET B N 1
ATOM 564 C CA . MET B 1 1 ? 0.407 -11.844 -23.812 1 69 1 MET B CA 1
ATOM 565 C C . MET B 1 1 ? 0.825 -10.703 -22.891 1 69 1 MET B C 1
ATOM 567 O O . MET B 1 1 ? 1.808 -10.828 -22.156 1 69 1 MET B O 1
ATOM 571 N N . ALA B 1 2 ? 0.119 -9.477 -23.047 1 88.12 2 ALA B N 1
ATOM 572 C CA . ALA B 1 2 ? 0.585 -8.281 -22.344 1 88.12 2 ALA B CA 1
ATOM 573 C C . ALA B 1 2 ? 0.117 -8.289 -2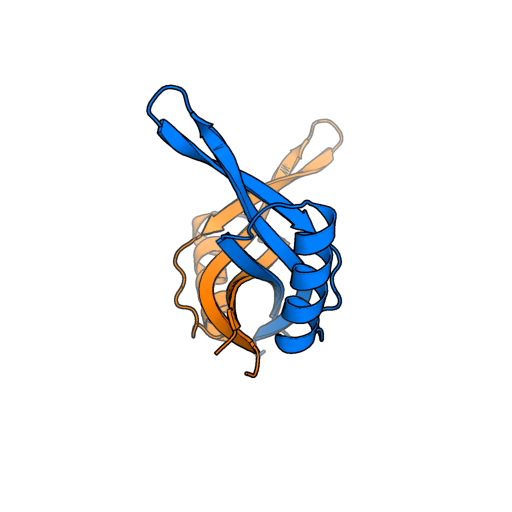0.891 1 88.12 2 ALA B C 1
ATOM 575 O O . ALA B 1 2 ? -0.98 -8.766 -20.578 1 88.12 2 ALA B O 1
ATOM 576 N N . ALA B 1 3 ? 1.018 -8 -20.062 1 94 3 ALA B N 1
ATOM 577 C CA . ALA B 1 3 ? 0.678 -7.93 -18.641 1 94 3 ALA B CA 1
ATOM 578 C C . ALA B 1 3 ? -0.199 -6.715 -18.344 1 94 3 ALA B C 1
ATOM 580 O O . ALA B 1 3 ? -0.017 -5.652 -18.938 1 94 3 ALA B O 1
ATOM 581 N N . ASN B 1 4 ? -1.271 -6.949 -17.516 1 94.31 4 ASN B N 1
ATOM 582 C CA . ASN B 1 4 ? -2.16 -5.875 -17.078 1 94.31 4 ASN B CA 1
ATOM 583 C C . ASN B 1 4 ? -2.293 -5.832 -15.562 1 94.31 4 ASN B C 1
ATOM 585 O O . ASN B 1 4 ? -2.156 -6.855 -14.891 1 94.31 4 ASN B O 1
ATOM 589 N N . ALA B 1 5 ? -2.482 -4.617 -15.18 1 94.69 5 ALA B N 1
ATOM 590 C CA . ALA B 1 5 ? -2.762 -4.426 -13.758 1 94.69 5 ALA B CA 1
ATOM 591 C C . ALA B 1 5 ? -4.234 -4.105 -13.531 1 94.69 5 ALA B C 1
ATOM 593 O O . ALA B 1 5 ? -4.832 -3.32 -14.273 1 94.69 5 ALA B O 1
ATOM 594 N N . SER B 1 6 ? -4.801 -4.773 -12.5 1 95.44 6 SER B N 1
ATOM 595 C CA . SER B 1 6 ? -6.172 -4.492 -12.086 1 95.44 6 SER B CA 1
ATOM 596 C C . SER B 1 6 ? -6.223 -4.016 -10.633 1 95.44 6 SER B C 1
ATOM 598 O O . SER B 1 6 ? -5.688 -4.672 -9.742 1 95.44 6 SER B O 1
ATOM 600 N N . LEU B 1 7 ? -6.859 -2.832 -10.5 1 93.56 7 LEU B N 1
ATOM 601 C CA . LEU B 1 7 ? -6.957 -2.281 -9.148 1 93.56 7 LEU B CA 1
ATOM 602 C C . LEU B 1 7 ? -7.699 -3.24 -8.227 1 93.56 7 LEU B C 1
ATOM 604 O O . LEU B 1 7 ? -8.758 -3.76 -8.578 1 93.56 7 LEU B O 1
ATOM 608 N N . LEU B 1 8 ? -7.047 -3.479 -7.113 1 93.38 8 LEU B N 1
ATOM 609 C CA . LEU B 1 8 ? -7.609 -4.387 -6.121 1 93.38 8 LEU B CA 1
ATOM 610 C C . LEU B 1 8 ? -8.258 -3.613 -4.98 1 93.38 8 LEU B C 1
ATOM 612 O O . LEU B 1 8 ? -9.422 -3.84 -4.652 1 93.38 8 LEU B O 1
ATOM 616 N N . GLU B 1 9 ? -7.523 -2.771 -4.332 1 95.81 9 GLU B N 1
ATOM 617 C CA . GLU B 1 9 ? -8.039 -2.004 -3.203 1 95.81 9 GLU B CA 1
ATOM 618 C C . GLU B 1 9 ? -7.281 -0.69 -3.037 1 95.81 9 GLU B C 1
ATOM 620 O O . GLU B 1 9 ? -6.16 -0.546 -3.533 1 95.81 9 GLU B O 1
ATOM 625 N N . THR B 1 10 ? -7.953 0.25 -2.408 1 96.88 10 THR B N 1
ATOM 626 C CA . THR B 1 10 ? -7.395 1.54 -2.021 1 96.88 10 THR B CA 1
ATOM 627 C C . THR B 1 10 ? -7.57 1.78 -0.524 1 96.88 10 THR B C 1
ATOM 629 O O . THR B 1 10 ? -8.617 1.458 0.041 1 96.88 10 THR B O 1
ATOM 632 N N . SER B 1 11 ? -6.547 2.258 0.117 1 98.06 11 SER B N 1
ATOM 633 C CA . SER B 1 11 ? -6.629 2.691 1.507 1 98.06 11 SER B CA 1
ATOM 634 C C . SER B 1 11 ? -6.02 4.078 1.688 1 98.06 11 SER B C 1
ATOM 636 O O . SER B 1 11 ? -5.27 4.551 0.831 1 98.06 11 SER B O 1
ATOM 638 N N . ILE B 1 12 ? -6.445 4.75 2.824 1 97.69 12 ILE B N 1
ATOM 639 C CA . ILE B 1 12 ? -5.906 6.051 3.199 1 97.69 12 ILE B CA 1
ATOM 640 C C . ILE B 1 12 ? -5.219 5.953 4.559 1 97.69 12 ILE B C 1
ATOM 642 O O . ILE B 1 12 ? -5.766 5.375 5.5 1 97.69 12 ILE B O 1
ATOM 646 N N . VAL B 1 13 ? -4.012 6.449 4.59 1 98.12 13 VAL B N 1
ATOM 647 C CA . VAL B 1 13 ? -3.287 6.531 5.855 1 98.12 13 VAL B CA 1
ATOM 648 C C . VAL B 1 13 ? -3.152 7.992 6.281 1 98.12 13 VAL B C 1
ATOM 650 O O . VAL B 1 13 ? -2.561 8.805 5.562 1 98.12 13 VAL B O 1
ATOM 653 N N . LEU B 1 14 ? -3.682 8.297 7.484 1 97.88 14 LEU B N 1
ATOM 654 C CA . LEU B 1 14 ? -3.58 9.633 8.062 1 97.88 14 LEU B CA 1
ATOM 655 C C . LEU B 1 14 ? -2.518 9.68 9.148 1 97.88 14 LEU B C 1
ATOM 657 O O . LEU B 1 14 ? -2.488 8.812 10.031 1 97.88 14 LEU B O 1
ATOM 661 N N . SER B 1 15 ? -1.688 10.586 9.039 1 98.25 15 SER B N 1
ATOM 662 C CA . SER B 1 15 ? -0.751 10.898 10.117 1 98.25 15 SER B CA 1
ATOM 663 C C . SER B 1 15 ? -1.1 12.219 10.797 1 98.25 15 SER B C 1
ATOM 665 O O . SER B 1 15 ? -1.28 13.234 10.125 1 98.25 15 SER B O 1
ATOM 667 N N . TYR B 1 16 ? -1.197 12.109 12.164 1 97.12 16 TYR B N 1
ATOM 668 C CA . TYR B 1 16 ? -1.563 13.328 12.875 1 97.12 16 TYR B CA 1
ATOM 669 C C . TYR B 1 16 ? -0.788 13.445 14.188 1 97.12 16 TYR B C 1
ATOM 671 O O . TYR B 1 16 ? -0.327 12.438 14.734 1 97.12 16 TYR B O 1
ATOM 679 N N . LYS B 1 17 ? -0.66 14.703 14.625 1 95.5 17 LYS B N 1
ATOM 680 C CA . LYS B 1 17 ? 0.032 14.992 15.875 1 95.5 17 LYS B CA 1
ATOM 681 C C . LYS B 1 17 ? -0.862 14.711 17.078 1 95.5 17 LYS B C 1
ATOM 683 O O . LYS B 1 17 ? -1.99 15.203 17.156 1 95.5 17 LYS B O 1
ATOM 688 N N . ASP B 1 18 ? -0.237 13.789 17.906 1 95.94 18 ASP B N 1
ATOM 689 C CA . ASP B 1 18 ? -0.96 13.438 19.125 1 95.94 18 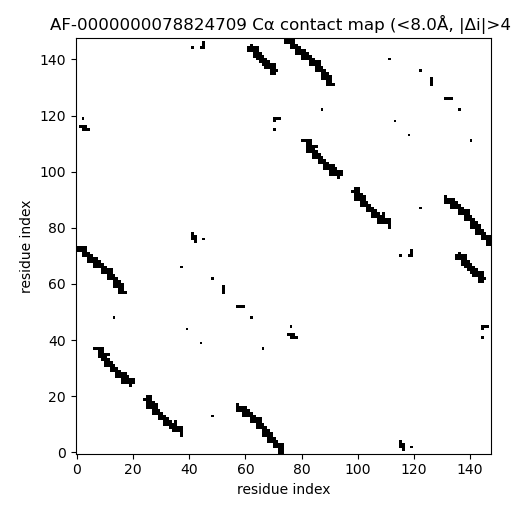ASP B CA 1
ATOM 690 C C . ASP B 1 18 ? -0.167 13.836 20.359 1 95.94 18 ASP B C 1
ATOM 692 O O . ASP B 1 18 ? 0.158 12.992 21.203 1 95.94 18 ASP B O 1
ATOM 696 N N . GLY B 1 19 ? 0.198 15.195 20.484 1 94.31 19 GLY B N 1
ATOM 697 C CA . GLY B 1 19 ? 0.876 15.758 21.641 1 94.31 19 GLY B CA 1
ATOM 698 C C . GLY B 1 19 ? 2.387 15.766 21.516 1 94.31 19 GLY B C 1
ATOM 699 O O . GLY B 1 19 ? 2.914 15.797 20.391 1 94.31 19 GLY B O 1
ATOM 700 N N . LEU B 1 20 ? 3.098 16.047 22.656 1 94.94 20 LEU B N 1
ATOM 701 C CA . LEU B 1 20 ? 4.555 16.094 22.734 1 94.94 20 LEU B CA 1
ATOM 702 C C . LEU B 1 20 ? 5.078 15 23.672 1 94.94 20 LEU B C 1
ATOM 704 O O . LEU B 1 20 ? 4.414 14.641 24.641 1 94.94 20 LEU B O 1
ATOM 708 N N . ASP B 1 21 ? 6.215 14.508 23.25 1 94.81 21 ASP B N 1
ATOM 709 C CA . ASP B 1 21 ? 6.82 13.539 24.172 1 94.81 21 ASP B CA 1
ATOM 710 C C . ASP B 1 21 ? 7.605 14.25 25.266 1 94.81 21 ASP B C 1
ATOM 712 O O . ASP B 1 21 ? 7.504 15.469 25.438 1 94.81 21 ASP B O 1
ATOM 716 N N . SER B 1 22 ? 8.289 13.469 26.078 1 96 22 SER B N 1
ATOM 717 C CA . SER B 1 22 ? 8.984 14 27.25 1 96 22 SER B CA 1
ATOM 718 C C . SER B 1 22 ? 10.078 14.977 26.844 1 96 22 SER B C 1
ATOM 720 O O . SER B 1 22 ? 10.492 15.82 27.641 1 96 22 SER B O 1
ATOM 722 N N . GLU B 1 23 ? 10.562 14.859 25.625 1 97 23 GLU B N 1
ATOM 723 C CA . GLU B 1 23 ? 11.633 15.719 25.141 1 97 23 GLU B CA 1
ATOM 724 C C . GLU B 1 23 ? 11.078 16.906 24.359 1 97 23 GLU B C 1
ATOM 726 O O . GLU B 1 23 ? 11.836 17.688 23.781 1 97 23 GLU B O 1
ATOM 731 N N . GLY B 1 24 ? 9.797 17 24.25 1 95.12 24 GLY B N 1
ATOM 732 C CA . GLY B 1 24 ? 9.172 18.094 23.531 1 95.12 24 GLY B CA 1
ATOM 733 C C . GLY B 1 24 ? 9.023 17.844 22.047 1 95.12 24 GLY B C 1
ATOM 734 O O . GLY B 1 24 ? 8.812 18.766 21.266 1 95.12 24 GLY B O 1
ATOM 735 N N . LYS B 1 25 ? 9.195 16.594 21.781 1 95.56 25 LYS B N 1
ATOM 736 C CA . LYS B 1 25 ? 9.055 16.25 20.375 1 95.56 25 LYS B CA 1
ATOM 737 C C . LYS B 1 25 ? 7.633 15.789 20.047 1 95.56 25 LYS B C 1
ATOM 739 O O . LYS B 1 25 ? 6.953 15.234 20.922 1 95.56 25 LYS B O 1
ATOM 744 N N . ASP B 1 26 ? 7.195 15.969 18.844 1 95.62 26 ASP B N 1
ATOM 745 C CA . ASP B 1 26 ? 5.844 15.617 18.422 1 95.62 26 ASP B CA 1
ATOM 746 C C . ASP B 1 26 ? 5.645 14.109 18.422 1 95.62 26 ASP B C 1
ATOM 748 O O . ASP B 1 26 ? 6.504 13.359 17.953 1 95.62 26 ASP B O 1
ATOM 752 N N . ILE B 1 27 ? 4.547 13.742 19.031 1 96.56 27 ILE B N 1
ATOM 753 C CA . ILE B 1 27 ? 4.098 12.359 18.891 1 96.56 27 ILE B CA 1
ATOM 754 C C . ILE B 1 27 ? 3.166 12.234 17.688 1 96.56 27 ILE B C 1
ATOM 756 O O . ILE B 1 27 ? 2.125 12.898 17.625 1 96.56 27 ILE B O 1
ATOM 760 N N . ILE B 1 28 ? 3.604 11.414 16.75 1 97.12 28 ILE B N 1
ATOM 761 C CA . ILE B 1 28 ? 2.797 11.211 15.555 1 97.12 28 ILE B CA 1
ATOM 762 C C . ILE B 1 28 ? 2.066 9.875 15.648 1 97.12 28 ILE B C 1
ATOM 764 O O . ILE B 1 28 ? 2.678 8.844 15.938 1 97.12 28 ILE B O 1
ATOM 768 N N . LYS B 1 29 ? 0.719 9.953 15.445 1 96.94 29 LYS B N 1
ATOM 769 C CA . LYS B 1 29 ? -0.103 8.75 15.344 1 96.94 29 LYS B CA 1
ATOM 770 C C . LYS B 1 29 ? -0.602 8.547 13.922 1 96.94 29 LYS B C 1
ATOM 772 O O . LYS B 1 29 ? -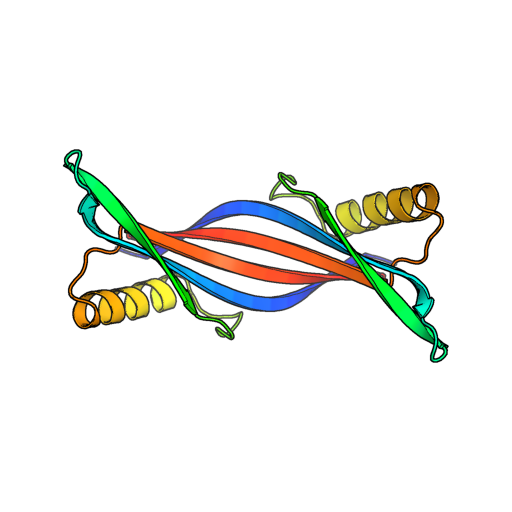0.769 9.508 13.172 1 96.94 29 LYS B O 1
ATOM 777 N N . ARG B 1 30 ? -0.835 7.301 13.602 1 97.81 30 ARG B N 1
ATOM 778 C CA . ARG B 1 30 ? -1.285 6.953 12.258 1 97.81 30 ARG B CA 1
ATOM 779 C C . ARG B 1 30 ? -2.566 6.129 12.305 1 97.81 30 ARG B C 1
ATOM 781 O O . ARG B 1 30 ? -2.709 5.242 13.148 1 97.81 30 ARG B O 1
ATOM 788 N N . GLN B 1 31 ? -3.512 6.469 11.469 1 96.44 31 GLN B N 1
ATOM 789 C CA . GLN B 1 31 ? -4.746 5.711 11.281 1 96.44 31 GLN B CA 1
ATOM 790 C C . GLN B 1 31 ? -4.941 5.324 9.82 1 96.44 31 GLN B C 1
ATOM 792 O O . GLN B 1 31 ? -4.754 6.148 8.922 1 96.44 31 GLN B O 1
ATOM 797 N N . THR B 1 32 ? -5.352 4.102 9.68 1 97.5 32 THR B N 1
ATOM 798 C CA . THR B 1 32 ? -5.598 3.596 8.328 1 97.5 32 THR B CA 1
ATOM 799 C C . THR B 1 32 ? -7.09 3.379 8.094 1 97.5 32 THR B C 1
ATOM 801 O O . THR B 1 32 ? -7.773 2.781 8.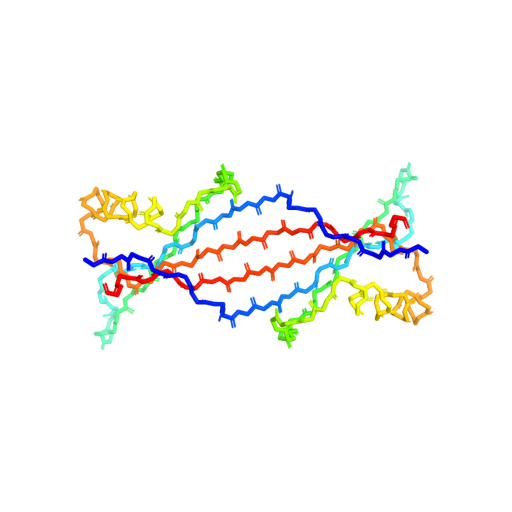93 1 97.5 32 THR B O 1
ATOM 804 N N . PHE B 1 33 ? -7.566 3.861 7.016 1 95.81 33 PHE B N 1
ATOM 805 C CA . PHE B 1 33 ? -8.906 3.619 6.504 1 95.81 33 PHE B CA 1
ATOM 806 C C . PHE B 1 33 ? -8.867 2.748 5.254 1 95.81 33 PHE B C 1
ATOM 808 O O . PHE B 1 33 ? -8.406 3.191 4.199 1 95.81 33 PHE B O 1
ATOM 815 N N . SER B 1 34 ? -9.383 1.626 5.324 1 96.5 34 SER B N 1
ATOM 816 C CA . SER B 1 34 ? -9.32 0.664 4.227 1 96.5 34 SER B CA 1
ATOM 817 C C . SER B 1 34 ? -10.617 0.646 3.436 1 96.5 34 SER B C 1
ATOM 819 O O . SER B 1 34 ? -11.539 1.412 3.725 1 96.5 34 SER B O 1
ATOM 821 N N . ASN B 1 35 ? -10.617 -0.082 2.324 1 94.12 35 ASN B N 1
ATOM 822 C CA . ASN B 1 35 ? -11.789 -0.328 1.493 1 94.12 35 ASN B CA 1
ATOM 823 C C . ASN B 1 35 ? -12.367 0.971 0.938 1 94.12 35 ASN B C 1
ATOM 825 O O . ASN B 1 35 ? -13.586 1.131 0.862 1 94.12 35 ASN B O 1
ATOM 829 N N . ILE B 1 36 ? -11.477 1.832 0.645 1 95.12 36 ILE B N 1
ATOM 830 C CA . ILE B 1 36 ? -11.852 3.043 -0.073 1 95.12 36 ILE B CA 1
ATOM 831 C C . ILE B 1 36 ? -12.109 2.715 -1.543 1 95.12 36 ILE B C 1
ATOM 833 O O . ILE B 1 36 ? -11.406 1.885 -2.129 1 95.12 36 ILE B O 1
ATOM 837 N N . LYS B 1 37 ? -13.203 3.3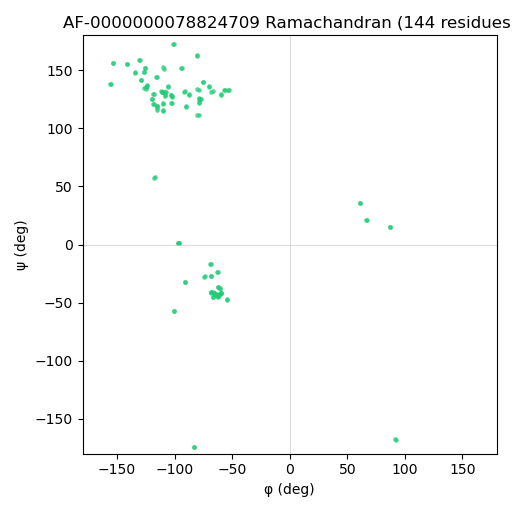83 -2.08 1 93.5 37 LYS B N 1
ATOM 838 C CA . LYS B 1 37 ? -13.453 3.191 -3.506 1 93.5 37 LYS B CA 1
ATOM 839 C C . LYS B 1 37 ? -12.211 3.51 -4.332 1 93.5 37 LYS B C 1
ATOM 841 O O . LYS B 1 37 ? -11.602 4.566 -4.164 1 93.5 37 LYS B O 1
ATOM 846 N N . VAL B 1 38 ? -11.859 2.684 -5.246 1 92.94 38 VAL B N 1
ATOM 847 C CA . VAL B 1 38 ? -10.641 2.822 -6.035 1 92.94 38 VAL B CA 1
ATOM 848 C C . VAL B 1 38 ? -10.758 4.027 -6.965 1 92.94 38 VAL B C 1
ATOM 850 O O . VAL B 1 38 ? -9.758 4.539 -7.461 1 92.94 38 VAL B O 1
ATOM 853 N N . THR B 1 39 ? -11.977 4.602 -7.238 1 93.5 39 THR B N 1
ATOM 854 C CA . THR B 1 39 ? -12.211 5.715 -8.148 1 93.5 39 THR B CA 1
ATOM 855 C C . THR B 1 39 ? -12.273 7.035 -7.387 1 93.5 39 THR B C 1
ATOM 857 O O . THR B 1 39 ? -12.516 8.086 -7.977 1 93.5 39 THR B O 1
ATOM 860 N N . ALA B 1 40 ? -12.086 6.969 -6.09 1 94.88 40 ALA B N 1
ATOM 861 C CA . ALA B 1 40 ? -12.141 8.195 -5.301 1 94.88 40 ALA B CA 1
ATOM 862 C C . ALA B 1 40 ? -11.133 9.227 -5.812 1 94.88 40 ALA B C 1
ATOM 864 O O . ALA B 1 40 ? -9.961 8.906 -6.023 1 94.88 40 ALA B O 1
ATOM 865 N N . SER B 1 41 ? -11.586 10.453 -5.973 1 95.12 41 SER B N 1
ATOM 866 C CA . SER B 1 41 ? -10.688 11.516 -6.414 1 95.12 41 SER B CA 1
ATOM 867 C C . SER B 1 41 ? -9.859 12.055 -5.258 1 95.12 41 SER B C 1
ATOM 869 O O . SER B 1 41 ? -10.227 11.883 -4.09 1 95.12 41 SER B O 1
ATOM 871 N N . SER B 1 42 ? -8.789 12.75 -5.605 1 96.25 42 SER B N 1
ATOM 872 C CA . SER B 1 42 ? -7.969 13.406 -4.59 1 96.25 42 SER B CA 1
ATOM 873 C C . SER B 1 42 ? -8.781 14.43 -3.805 1 96.25 42 SER B C 1
ATOM 875 O O . SER B 1 42 ? -8.594 14.586 -2.598 1 96.25 42 SER B O 1
ATOM 877 N N . GLN B 1 43 ? -9.648 15.117 -4.52 1 96.69 43 GLN B N 1
ATOM 878 C CA . GLN B 1 43 ? -10.477 16.109 -3.855 1 96.69 43 GLN B CA 1
ATOM 879 C C . GLN B 1 43 ? -11.414 15.469 -2.842 1 96.69 43 GLN B C 1
ATOM 881 O O . GLN B 1 43 ? -11.578 15.977 -1.729 1 96.69 43 GLN B O 1
ATOM 886 N N . ASP B 1 44 ? -12.008 14.328 -3.264 1 95.94 44 ASP B N 1
ATOM 887 C CA . ASP B 1 44 ? -12.891 13.602 -2.35 1 95.94 44 ASP B CA 1
ATOM 888 C C . ASP B 1 44 ? -12.141 13.18 -1.087 1 95.94 44 ASP B C 1
ATOM 890 O O . ASP B 1 44 ? -12.641 13.359 0.025 1 95.94 44 ASP B O 1
ATOM 894 N N . ILE B 1 45 ? -10.969 12.734 -1.237 1 96.88 45 ILE B N 1
ATOM 895 C CA . ILE B 1 45 ? -10.148 12.258 -0.133 1 96.88 45 ILE B CA 1
ATOM 896 C C . ILE B 1 45 ? -9.789 13.43 0.785 1 96.88 45 ILE B C 1
ATOM 898 O O . ILE B 1 45 ? -9.93 13.328 2.006 1 96.88 45 ILE B O 1
ATOM 902 N N . TYR B 1 46 ? -9.43 14.438 0.205 1 96.25 46 TYR B N 1
ATOM 903 C CA . TYR B 1 46 ? -9.055 15.609 0.987 1 96.25 46 TYR B CA 1
ATOM 904 C C . TYR B 1 46 ? -10.234 16.125 1.803 1 96.25 46 TYR B C 1
ATOM 906 O O . TYR B 1 46 ? -10.086 16.438 2.986 1 96.25 46 TYR B O 1
ATOM 914 N N . ASP B 1 47 ? -11.344 16.188 1.165 1 96.06 47 ASP B N 1
ATOM 915 C CA . ASP B 1 47 ? -12.539 16.688 1.839 1 96.06 47 ASP B CA 1
ATOM 916 C C . ASP B 1 47 ? -12.914 15.805 3.025 1 96.06 47 ASP B C 1
ATOM 918 O O . ASP B 1 47 ? -13.211 16.297 4.109 1 96.06 47 ASP B O 1
ATOM 922 N N . VAL B 1 48 ? -12.859 14.547 2.875 1 96.06 48 VAL B N 1
ATOM 923 C CA . VAL B 1 48 ? -13.227 13.609 3.932 1 96.06 48 VAL B CA 1
ATOM 924 C C . VAL B 1 48 ? -12.219 13.688 5.07 1 96.06 48 VAL B C 1
ATOM 926 O O . VAL B 1 48 ? -12.594 13.68 6.246 1 96.06 48 VAL B O 1
ATOM 929 N N . THR B 1 49 ? -10.914 13.797 4.707 1 96.5 49 THR B N 1
ATOM 930 C CA . THR B 1 49 ? -9.891 13.852 5.746 1 96.5 49 THR B CA 1
ATOM 931 C C . THR B 1 49 ? -9.984 15.164 6.52 1 96.5 49 THR B C 1
ATOM 933 O O . THR B 1 49 ? -9.672 15.211 7.715 1 96.5 49 THR B O 1
ATOM 936 N N . GLY B 1 50 ? -10.492 16.188 5.879 1 95.25 50 GLY B N 1
ATOM 937 C CA . GLY B 1 50 ? -10.773 17.422 6.59 1 95.25 50 GLY B CA 1
ATOM 938 C C . GLY B 1 50 ? -11.828 17.266 7.668 1 95.25 50 GLY B C 1
ATOM 939 O O . GLY B 1 50 ? -11.688 17.797 8.766 1 95.25 50 GLY B O 1
ATOM 940 N N . GLU B 1 51 ? -12.93 16.516 7.289 1 95.94 51 GLU B N 1
ATOM 941 C CA . GLU B 1 51 ? -13.969 16.219 8.273 1 95.94 51 GLU B CA 1
ATOM 942 C C . GLU B 1 51 ? -13.422 15.383 9.422 1 95.94 51 GLU B C 1
ATOM 944 O O . GLU B 1 51 ? -13.781 15.594 10.578 1 95.94 51 GLU B O 1
ATOM 949 N N . ILE B 1 52 ? -12.523 14.484 9.109 1 95.94 52 ILE B N 1
ATOM 950 C CA . ILE B 1 52 ? -11.898 13.641 10.117 1 95.94 52 ILE B CA 1
ATOM 951 C C . ILE B 1 52 ? -11.039 14.492 11.047 1 95.94 52 ILE B C 1
ATOM 953 O O . ILE B 1 52 ? -11.039 14.281 12.266 1 95.94 52 ILE B O 1
ATOM 957 N N . GLU B 1 53 ? -10.367 15.383 10.469 1 95.12 53 GLU B N 1
ATOM 958 C CA . GLU B 1 53 ? -9.555 16.297 11.258 1 95.12 53 GLU B CA 1
ATOM 959 C C . GLU B 1 53 ? -10.391 17 12.32 1 95.12 53 GLU B C 1
ATOM 961 O O . GLU B 1 53 ? -9.969 17.109 13.477 1 95.12 53 GLU B O 1
ATOM 966 N N . ILE B 1 54 ? -11.5 17.484 11.922 1 96.12 54 ILE B N 1
ATOM 967 C CA . ILE B 1 54 ? -12.414 18.172 12.828 1 96.12 54 ILE B CA 1
ATOM 968 C C . ILE B 1 54 ? -12.859 17.234 13.938 1 96.12 54 ILE B C 1
ATOM 970 O O . ILE B 1 54 ? -12.844 17.594 15.117 1 96.12 54 ILE B O 1
ATOM 974 N N . LEU B 1 55 ? -13.164 15.984 13.57 1 95.06 55 LEU B N 1
ATOM 975 C CA . LEU B 1 55 ? -13.633 14.984 14.523 1 95.06 55 LEU B CA 1
ATOM 976 C C . LEU B 1 55 ? -12.531 14.617 15.516 1 95.06 55 LEU B C 1
ATOM 978 O O . LEU B 1 55 ? -12.797 14.43 16.703 1 95.06 55 LEU B O 1
ATOM 982 N N . LEU B 1 56 ? -11.336 14.477 15.062 1 94.12 56 LEU B N 1
ATOM 983 C CA . LEU B 1 56 ? -10.203 14.078 15.906 1 94.12 56 LEU B CA 1
ATOM 984 C C . LEU B 1 56 ? -9.758 15.234 16.797 1 94.12 56 LEU B C 1
ATOM 986 O O . LEU B 1 56 ? -9.203 15.008 17.875 1 94.12 56 LEU B O 1
ATOM 990 N N . GLY B 1 57 ? -10.016 16.469 16.281 1 95.75 57 GLY B N 1
ATOM 991 C CA . GLY B 1 57 ? -9.5 17.641 16.984 1 95.75 57 GLY B CA 1
ATOM 992 C C . GLY B 1 57 ? -7.984 17.734 16.953 1 95.75 57 GLY B C 1
ATOM 993 O O . GLY B 1 57 ? -7.363 18.219 17.891 1 95.75 57 GLY B O 1
ATOM 994 N N . LYS B 1 58 ? -7.402 17.125 16.078 1 94.44 58 LYS B N 1
ATOM 995 C CA . LYS B 1 58 ? -5.953 17.094 15.898 1 94.44 58 LYS B CA 1
ATOM 996 C C . LYS B 1 58 ? -5.566 17.516 14.484 1 94.44 58 LYS B C 1
ATOM 998 O O . LYS B 1 58 ? -6.297 17.234 13.531 1 94.44 58 LYS B O 1
ATOM 1003 N N . ALA B 1 59 ? -4.355 18.078 14.383 1 92.62 59 ALA B N 1
ATOM 1004 C CA . ALA B 1 59 ? -3.875 18.484 13.07 1 92.62 59 ALA B CA 1
ATOM 1005 C C . ALA B 1 59 ? -3.367 17.297 12.273 1 92.62 59 ALA B C 1
ATOM 1007 O O . ALA B 1 59 ? -2.525 16.531 12.75 1 92.62 59 ALA B O 1
ATOM 1008 N N . ILE B 1 60 ? -3.93 17.188 11.102 1 95.25 60 ILE B N 1
ATOM 1009 C CA . ILE B 1 60 ? -3.424 16.156 10.203 1 95.25 60 ILE B CA 1
ATOM 1010 C C . ILE B 1 60 ? -2.127 16.625 9.555 1 95.25 60 ILE B C 1
ATOM 1012 O O . ILE B 1 60 ? -2.076 17.719 8.977 1 95.25 60 ILE B O 1
ATOM 1016 N N . GLU B 1 61 ? -1.128 15.82 9.711 1 95.75 61 GLU B N 1
ATOM 1017 C CA . GLU B 1 61 ? 0.193 16.156 9.195 1 95.75 61 GLU B CA 1
ATOM 1018 C C . GLU B 1 61 ? 0.388 15.625 7.781 1 95.75 61 GLU B C 1
ATOM 1020 O O . GLU B 1 61 ? 1.132 16.203 6.988 1 95.75 61 GLU B O 1
ATOM 1025 N N . GLU B 1 62 ? -0.222 14.516 7.52 1 97.44 62 GLU B N 1
ATOM 1026 C CA . GLU B 1 62 ? 0.003 13.875 6.23 1 97.44 62 GLU B CA 1
ATOM 1027 C C . GLU B 1 62 ? -1.168 12.977 5.848 1 97.44 62 GLU B C 1
ATOM 1029 O O . GLU B 1 62 ? -1.723 12.273 6.699 1 97.44 62 GLU B O 1
ATOM 1034 N N . ILE B 1 63 ? -1.532 13.039 4.594 1 98.06 63 ILE B N 1
ATOM 1035 C CA . ILE B 1 63 ? -2.498 12.125 3.988 1 98.06 63 ILE B CA 1
ATOM 1036 C C . ILE B 1 63 ? -1.811 11.281 2.918 1 98.06 63 ILE B C 1
ATOM 1038 O O . ILE B 1 63 ? -1.305 11.812 1.927 1 98.06 63 ILE B O 1
ATOM 1042 N N . VAL B 1 64 ? -1.79 9.898 3.059 1 98.06 64 VAL B N 1
ATOM 1043 C CA . VAL B 1 64 ? -1.183 8.992 2.092 1 98.06 64 VAL B CA 1
ATOM 1044 C C . VAL B 1 64 ? -2.246 8.055 1.523 1 98.06 64 VAL B C 1
ATOM 1046 O O . VAL B 1 64 ? -2.977 7.406 2.275 1 98.06 64 VAL B O 1
ATOM 1049 N N . ARG B 1 65 ? -2.422 8.078 0.239 1 97.75 65 ARG B N 1
ATOM 1050 C CA . ARG B 1 65 ? -3.24 7.113 -0.486 1 97.75 65 ARG B CA 1
ATOM 1051 C C . ARG B 1 65 ? -2.422 5.891 -0.882 1 97.75 65 ARG B C 1
ATOM 1053 O O . ARG B 1 65 ? -1.313 6.02 -1.406 1 97.75 65 ARG B O 1
ATOM 1060 N N . LYS B 1 66 ? -2.934 4.734 -0.561 1 97.94 66 LYS B N 1
ATOM 1061 C CA . LYS B 1 66 ? -2.312 3.465 -0.934 1 97.94 66 LYS B CA 1
ATOM 1062 C C . LYS B 1 66 ? -3.197 2.682 -1.898 1 97.94 66 LYS B C 1
ATOM 1064 O O . LYS B 1 66 ? -4.32 2.307 -1.555 1 97.94 66 LYS B O 1
ATOM 1069 N N . ASP B 1 67 ? -2.703 2.467 -3.072 1 97.75 67 ASP B N 1
ATOM 1070 C CA . ASP B 1 67 ? -3.4 1.656 -4.066 1 97.75 67 ASP B CA 1
ATOM 1071 C C . ASP B 1 67 ? -2.705 0.31 -4.262 1 97.75 67 ASP B C 1
ATOM 1073 O O . ASP B 1 67 ? -1.485 0.253 -4.422 1 97.75 67 ASP B O 1
ATOM 1077 N N . GLU B 1 68 ? -3.48 -0.719 -4.215 1 97.44 68 GLU B N 1
ATOM 1078 C CA . GLU B 1 68 ? -2.988 -2.059 -4.52 1 97.44 68 GLU B CA 1
ATOM 1079 C C . GLU B 1 68 ? -3.584 -2.584 -5.824 1 97.44 68 GLU B C 1
ATOM 1081 O O . GLU B 1 68 ? -4.793 -2.502 -6.035 1 97.44 68 GLU B O 1
ATOM 1086 N N . SER B 1 69 ? -2.76 -3.098 -6.699 1 97.62 69 SER B N 1
ATOM 1087 C CA . SER B 1 69 ? -3.168 -3.699 -7.961 1 97.62 69 SER B CA 1
ATOM 1088 C C . SER B 1 69 ? -2.557 -5.086 -8.141 1 97.62 69 SER B C 1
ATOM 1090 O O . SER B 1 69 ? -1.413 -5.32 -7.738 1 97.62 69 SER B O 1
ATOM 1092 N N . VAL B 1 70 ? -3.361 -6.012 -8.711 1 97.56 70 VAL B N 1
ATOM 1093 C CA . VAL B 1 70 ? -2.84 -7.332 -9.062 1 97.56 70 VAL B CA 1
ATOM 1094 C C . VAL B 1 70 ? -2.328 -7.32 -10.5 1 97.56 70 VAL B C 1
ATOM 1096 O O . VAL B 1 70 ? -3.008 -6.828 -11.406 1 97.56 70 VAL B O 1
ATOM 1099 N N . VAL B 1 71 ? -1.14 -7.824 -10.703 1 97.31 71 VAL B N 1
ATOM 1100 C CA . VAL B 1 71 ? -0.53 -7.898 -12.031 1 97.31 71 VAL B CA 1
ATOM 1101 C C . VAL B 1 71 ? -0.636 -9.32 -12.57 1 97.31 71 VAL B C 1
ATOM 1103 O O . VAL B 1 71 ? -0.201 -10.273 -11.914 1 97.31 71 VAL B O 1
ATOM 1106 N N . THR B 1 72 ? -1.257 -9.391 -13.672 1 94.62 72 THR B N 1
ATOM 1107 C CA . THR B 1 72 ? -1.452 -10.703 -14.289 1 94.62 72 THR B CA 1
ATOM 1108 C C . THR B 1 72 ? -1.124 -10.656 -15.773 1 94.62 72 THR B C 1
ATOM 1110 O O . THR B 1 72 ? -1.092 -9.578 -16.375 1 94.62 72 THR B O 1
ATOM 1113 N N . ASN B 1 73 ? -0.596 -11.859 -16.297 1 86.75 73 ASN B N 1
ATOM 1114 C CA . ASN B 1 73 ? -0.449 -11.992 -17.734 1 86.75 73 ASN B CA 1
ATOM 1115 C C . ASN B 1 73 ? -1.77 -12.367 -18.406 1 86.75 73 ASN B C 1
ATOM 1117 O O . ASN B 1 73 ? -2.441 -13.305 -17.984 1 86.75 73 ASN B O 1
ATOM 1121 N N . GLY B 1 74 ? -2.305 -11.305 -19.219 1 69.06 74 GLY B N 1
ATOM 1122 C CA . GLY B 1 74 ? -3.461 -11.625 -20.047 1 69.06 74 GLY B CA 1
ATOM 1123 C C . GLY B 1 74 ? -3.088 -12.18 -21.406 1 69.06 74 GLY B C 1
ATOM 1124 O O . GLY B 1 74 ? -1.935 -12.078 -21.828 1 69.06 74 GLY B O 1
#

Solvent-accessible surface area (backbone atoms only — not comparable to full-atom values): 8095 Å² total; per-residue (Å²): 110,64,38,42,68,43,83,69,46,18,32,40,39,37,32,26,54,66,58,62,45,95,85,69,40,76,31,77,44,75,50,76,45,68,83,37,66,77,80,65,47,47,47,58,50,49,53,52,51,51,54,46,28,64,72,70,70,37,57,72,73,42,40,34,39,37,39,33,23,40,51,43,78,82,111,64,36,42,69,42,85,69,46,19,31,39,39,40,30,26,52,69,59,62,46,97,85,68,42,75,30,74,44,76,48,77,46,67,81,38,68,79,80,64,47,48,48,57,50,50,54,52,51,50,55,46,28,64,73,69,71,38,59,72,74,43,41,33,39,37,39,31,22,42,50,43,78,83

pLDDT: mean 95.02, std 4.79, range [68.31, 98.25]

InterPro domains:
  IPR012454 Domain of unknown function DUF1659 [PF07872] (2-73)

Nearest PDB structures (foldseek):
  8pw4-assembly2_B  TM=4.074E-01  e=2.980E-01  Salasvirus phi29
  5i2s-assembly1_A  TM=2.631E-01  e=5.358E-01  Vesicular stomatitis Indiana virus strain Mudd-Summers
  8pw4-assembly2_B  TM=3.336E-01  e=2.657E-01  Salasvirus phi29
  5i2s-assembly1_A  TM=2.636E-01  e=4.776E-01  Vesicular stomatitis Indiana virus strain Mudd-Summers

Organism: Clostridium kluyveri (strain ATCC 8527 / DSM 555 / NBRC 12016 / NCIMB 10680 / K1) (NCBI:txid431943)

Sequence (148 aa):
MAANASLLETSIVLSYKDGLDSEGKDIIKRQTFSNIKVTASSQDIYDVTGEIEILLGKAIEEIVRKDESVVTNGMAANASLLETSIVLSYKDGLDSEGKDIIKRQTFSNIKVTASSQDIYDVTGEIEILLGKAIEEIVRKDESVVTNG